Protein AF-A0A0G8CIY7-F1 (afdb_monomer_lite)

Secondary structure (DSSP, 8-state):
---TT-HHHHHHHHHHHHHHIIIIITT---SSHHHHHHHHHHHHHHHHHT-----

InterPro domains:
  IPR001584 Integrase, catalytic core [PF13333] (14-53)
  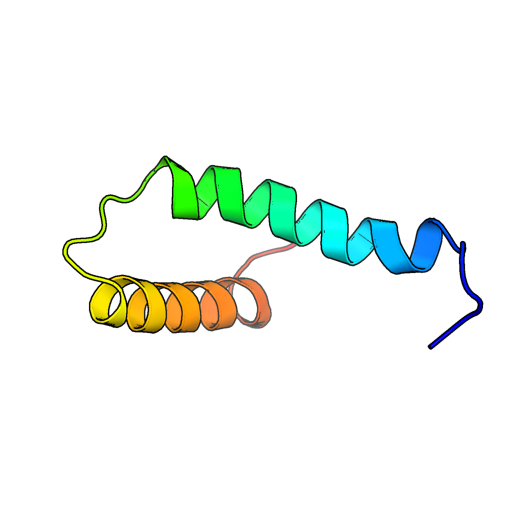IPR012337 Ribonuclease H-like superfamily [SSF53098] (1-53)
  IPR050900 Transposase IS3/IS150/IS904 [PTHR46889] (1-53)

pLDDT: mean 84.98, std 13.23, range [49.78, 96.75]

Foldseek 3Di:
DPDDDDVVVVVVVVVVVVCCCVPPVVPDDAPDPVSVVVVVVVVVCCVPPPDDDPD

Radius of gyration: 13.76 Å; chains: 1; bounding box: 33×22×37 Å

Structure (mmCIF, N/CA/C/O backbone):
data_AF-A0A0G8CIY7-F1
#
_entry.id   AF-A0A0G8CIY7-F1
#
loop_
_atom_site.group_PDB
_atom_site.id
_atom_site.type_symbol
_atom_site.label_atom_id
_atom_site.label_alt_id
_atom_site.label_comp_id
_atom_site.label_asym_id
_atom_site.label_entity_id
_atom_site.label_seq_id
_atom_site.pdbx_PDB_ins_code
_atom_site.Cartn_x
_atom_site.Cartn_y
_atom_site.Cartn_z
_atom_site.occupancy
_atom_site.B_iso_or_equiv
_atom_site.auth_seq_id
_atom_site.auth_comp_id
_atom_site.auth_asym_id
_atom_site.auth_atom_id
_atom_site.pdbx_PDB_model_num
ATOM 1 N N . MET A 1 1 ? -0.253 0.488 -23.511 1.00 49.78 1 MET A N 1
ATOM 2 C CA . MET A 1 1 ? -0.488 -0.886 -23.019 1.00 49.78 1 MET A CA 1
ATOM 3 C C . MET A 1 1 ? 0.071 -1.856 -24.043 1.00 49.78 1 MET A C 1
ATOM 5 O O . MET A 1 1 ? -0.471 -1.948 -25.139 1.00 49.78 1 MET A O 1
ATOM 9 N N . SER A 1 2 ? 1.209 -2.474 -23.726 1.00 59.75 2 SER A N 1
ATOM 10 C CA . SER A 1 2 ? 1.818 -3.529 -24.540 1.00 59.75 2 SER A CA 1
ATOM 11 C C . SER A 1 2 ? 0.962 -4.811 -24.465 1.00 59.75 2 SER A C 1
ATOM 13 O O . SER A 1 2 ? 0.053 -4.914 -23.640 1.00 59.75 2 SER A O 1
ATOM 15 N N . ARG A 1 3 ? 1.137 -5.702 -25.445 1.00 63.25 3 ARG A N 1
ATOM 16 C CA . ARG A 1 3 ? 0.202 -6.770 -25.850 1.00 63.25 3 ARG A CA 1
ATOM 17 C C . ARG A 1 3 ? -0.269 -7.660 -24.686 1.00 63.25 3 ARG A C 1
ATOM 19 O O . ARG A 1 3 ? 0.464 -7.919 -23.737 1.00 63.25 3 ARG A O 1
ATOM 26 N N . LYS A 1 4 ? -1.488 -8.200 -24.819 1.00 62.00 4 LYS A N 1
ATOM 27 C CA . LYS A 1 4 ? -2.086 -9.181 -23.895 1.00 62.00 4 LYS A CA 1
ATOM 28 C C . LYS A 1 4 ? -1.105 -10.352 -23.688 1.00 62.00 4 LYS A C 1
ATOM 30 O O . LYS A 1 4 ? -0.83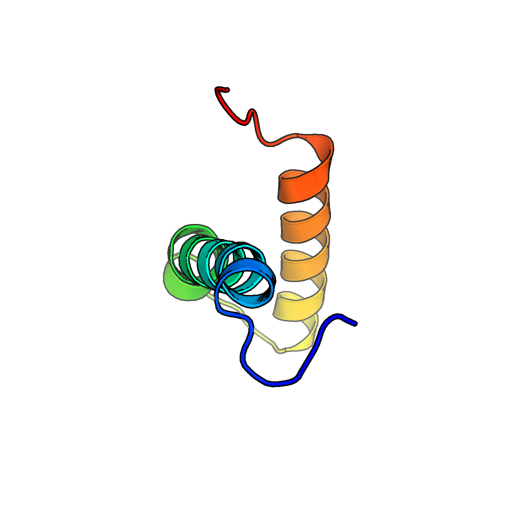7 -11.080 -24.638 1.00 62.00 4 LYS A O 1
ATOM 35 N N . GLY A 1 5 ? -0.568 -10.502 -22.473 1.00 64.56 5 GLY A N 1
ATOM 36 C CA . GLY A 1 5 ? 0.338 -11.600 -22.104 1.00 64.56 5 GLY A CA 1
ATOM 37 C C . GLY A 1 5 ? 1.823 -11.254 -21.932 1.00 64.56 5 GLY A C 1
ATOM 38 O O . GLY A 1 5 ? 2.615 -12.177 -21.766 1.00 64.56 5 GLY A O 1
ATOM 39 N N . ASN A 1 6 ? 2.235 -9.980 -21.940 1.00 65.81 6 ASN A N 1
ATOM 40 C CA . ASN A 1 6 ? 3.617 -9.642 -21.584 1.00 65.81 6 ASN A CA 1
ATOM 41 C C . ASN A 1 6 ? 3.821 -9.680 -20.055 1.00 65.81 6 ASN A C 1
ATOM 43 O O . ASN A 1 6 ? 3.403 -8.771 -19.338 1.00 65.81 6 ASN A O 1
ATOM 47 N N . CYS A 1 7 ? 4.475 -10.731 -19.554 1.00 65.50 7 CYS A N 1
ATOM 48 C CA . CYS A 1 7 ? 4.774 -10.909 -18.130 1.00 65.50 7 CYS A CA 1
ATOM 49 C C . CYS A 1 7 ? 5.642 -9.782 -17.549 1.00 65.50 7 CYS A C 1
ATOM 51 O O . CYS A 1 7 ? 5.508 -9.465 -16.371 1.00 65.50 7 CYS A O 1
ATOM 53 N N . TYR A 1 8 ? 6.473 -9.127 -18.364 1.00 66.38 8 TYR A N 1
ATOM 54 C CA . TYR A 1 8 ? 7.320 -8.022 -17.912 1.00 66.38 8 TYR A CA 1
ATOM 55 C C . TYR A 1 8 ? 6.523 -6.764 -17.555 1.00 66.38 8 TYR A C 1
ATOM 57 O O . TYR A 1 8 ? 6.871 -6.078 -16.596 1.00 66.38 8 TYR A O 1
ATOM 65 N N . ASP A 1 9 ? 5.428 -6.492 -18.273 1.00 74.00 9 ASP A N 1
ATOM 66 C CA . ASP A 1 9 ? 4.550 -5.354 -17.975 1.00 74.00 9 ASP A CA 1
ATOM 67 C C . ASP A 1 9 ? 3.767 -5.587 -16.669 1.00 74.00 9 ASP A C 1
ATOM 69 O O . ASP A 1 9 ? 3.530 -4.653 -15.900 1.00 74.00 9 ASP A O 1
ATOM 73 N N . ASN A 1 10 ? 3.413 -6.845 -16.383 1.00 79.75 10 ASN A N 1
ATOM 74 C CA . ASN A 1 10 ? 2.698 -7.219 -15.163 1.00 79.75 10 ASN A CA 1
ATOM 75 C C . ASN A 1 10 ? 3.619 -7.379 -13.941 1.00 79.75 10 ASN A C 1
ATOM 77 O O . ASN A 1 10 ? 3.205 -7.058 -12.829 1.00 79.75 10 ASN A O 1
ATOM 81 N N . ALA A 1 11 ? 4.875 -7.792 -14.124 1.00 84.25 11 ALA A N 1
ATOM 82 C CA . ALA A 1 11 ? 5.789 -8.088 -13.020 1.00 84.25 11 ALA A CA 1
ATOM 83 C C . ALA A 1 11 ? 5.985 -6.902 -12.057 1.00 84.25 11 ALA A C 1
ATOM 85 O O . ALA A 1 11 ? 6.079 -7.087 -10.842 1.00 84.25 11 ALA A O 1
ATOM 86 N N . VAL A 1 12 ? 6.013 -5.670 -12.578 1.00 83.81 12 VAL A N 1
ATOM 87 C CA . VAL A 1 12 ? 6.178 -4.458 -11.759 1.00 83.81 12 VAL A CA 1
ATOM 88 C C . VAL A 1 12 ? 4.968 -4.235 -10.854 1.00 83.81 12 VAL A C 1
ATOM 90 O O . VAL A 1 12 ? 5.129 -3.991 -9.654 1.00 83.81 12 VAL A O 1
ATOM 93 N N . ILE A 1 13 ? 3.759 -4.341 -11.409 1.00 86.75 13 ILE A N 1
ATOM 94 C CA . ILE A 1 13 ? 2.529 -4.113 -10.649 1.00 86.75 13 ILE A CA 1
ATOM 95 C C . ILE A 1 13 ? 2.234 -5.280 -9.695 1.00 86.75 13 ILE A C 1
ATOM 97 O O . ILE A 1 13 ? 1.809 -5.060 -8.562 1.00 86.75 13 ILE A O 1
ATOM 101 N N . GLU A 1 14 ? 2.549 -6.514 -10.090 1.00 89.62 14 GLU A N 1
ATOM 102 C CA . GLU A 1 14 ? 2.459 -7.691 -9.220 1.00 89.62 14 GLU A CA 1
ATOM 103 C C . GLU A 1 14 ? 3.410 -7.578 -8.024 1.00 89.62 14 GLU A C 1
ATOM 105 O O . GLU A 1 14 ? 3.010 -7.823 -6.882 1.00 89.62 14 GLU A O 1
ATOM 110 N N . ASN A 1 15 ? 4.649 -7.131 -8.256 1.00 89.38 15 ASN A N 1
ATOM 111 C CA . ASN A 1 15 ? 5.602 -6.884 -7.180 1.00 89.38 15 ASN A CA 1
ATOM 112 C C . ASN A 1 15 ? 5.114 -5.780 -6.231 1.00 89.38 15 ASN A C 1
ATOM 114 O O . ASN A 1 15 ? 5.193 -5.940 -5.012 1.00 89.38 15 ASN A O 1
ATOM 118 N N . PHE A 1 16 ? 4.565 -4.690 -6.774 1.00 90.94 16 PHE A N 1
ATOM 119 C CA . PHE A 1 16 ? 3.960 -3.631 -5.970 1.00 90.94 16 PHE A CA 1
ATOM 120 C C . PHE A 1 16 ? 2.846 -4.175 -5.063 1.00 90.94 16 PHE A C 1
ATOM 122 O O . PHE A 1 16 ? 2.887 -3.960 -3.851 1.00 90.94 16 PHE A O 1
ATOM 129 N N . PHE A 1 17 ? 1.892 -4.934 -5.612 1.00 91.38 17 PHE A N 1
ATOM 130 C CA . PHE A 1 17 ? 0.787 -5.488 -4.825 1.00 91.38 17 PHE A CA 1
ATOM 131 C C . PHE A 1 17 ? 1.250 -6.482 -3.764 1.00 91.38 17 PHE A C 1
ATOM 133 O O . PHE A 1 17 ? 0.690 -6.502 -2.669 1.00 91.38 17 PHE A O 1
ATOM 140 N N . ARG A 1 18 ? 2.272 -7.291 -4.056 1.00 93.25 18 ARG A N 1
ATOM 141 C CA . ARG A 1 18 ? 2.876 -8.186 -3.063 1.00 93.25 18 ARG A CA 1
ATOM 142 C C . ARG A 1 18 ? 3.399 -7.399 -1.860 1.00 93.25 18 ARG A C 1
ATOM 144 O O . ARG A 1 18 ? 3.068 -7.739 -0.729 1.00 93.25 18 ARG A O 1
ATOM 151 N N . ILE A 1 19 ? 4.163 -6.342 -2.123 1.00 92.88 19 ILE A N 1
ATOM 152 C CA . ILE A 1 19 ? 4.779 -5.498 -1.095 1.00 92.88 19 ILE A CA 1
ATOM 153 C C . ILE A 1 19 ? 3.717 -4.732 -0.296 1.00 92.88 19 ILE A C 1
ATOM 155 O O . ILE A 1 19 ? 3.742 -4.734 0.932 1.00 92.88 19 ILE A O 1
ATOM 159 N N . MET A 1 20 ? 2.748 -4.122 -0.981 1.00 94.62 20 MET A N 1
ATOM 160 C CA . MET A 1 20 ? 1.659 -3.391 -0.333 1.00 94.62 20 MET A CA 1
ATOM 161 C C . MET A 1 20 ? 0.833 -4.308 0.577 1.00 94.62 20 MET A C 1
ATOM 163 O O . MET A 1 20 ? 0.487 -3.930 1.694 1.00 94.62 20 MET A O 1
ATOM 167 N N . LYS A 1 21 ? 0.572 -5.551 0.161 1.00 93.69 21 LYS A N 1
ATOM 168 C CA . LYS A 1 21 ? -0.121 -6.510 1.026 1.00 93.69 21 LYS A CA 1
ATOM 169 C C . LYS A 1 21 ? 0.682 -6.835 2.285 1.00 93.69 21 LYS A C 1
ATOM 171 O O . LYS A 1 21 ? 0.125 -6.790 3.377 1.00 93.69 21 LYS A O 1
ATOM 176 N N . SER A 1 22 ? 1.976 -7.124 2.143 1.00 93.62 22 SER A N 1
ATOM 177 C CA . SER A 1 22 ? 2.821 -7.515 3.275 1.00 93.62 22 SER A CA 1
ATOM 178 C C . SER A 1 22 ? 3.131 -6.375 4.239 1.00 93.62 22 SER A C 1
ATOM 180 O O . SER A 1 22 ? 3.199 -6.620 5.431 1.00 93.62 22 SER A O 1
ATOM 182 N N . GLU A 1 23 ? 3.345 -5.154 3.747 1.00 91.69 23 GLU A N 1
ATOM 183 C CA . GLU A 1 23 ? 3.789 -4.023 4.578 1.00 91.69 23 GLU A CA 1
ATOM 184 C C . GLU A 1 23 ? 2.637 -3.169 5.113 1.00 91.69 23 GLU A C 1
ATOM 186 O O . GLU A 1 23 ? 2.800 -2.468 6.109 1.00 91.69 23 GLU A O 1
ATOM 191 N N . PHE A 1 24 ? 1.488 -3.183 4.437 1.00 93.38 24 PHE A N 1
ATOM 192 C CA . PHE A 1 24 ? 0.374 -2.295 4.748 1.00 93.38 24 PHE A CA 1
ATOM 193 C C . PHE A 1 24 ? -0.894 -3.077 5.079 1.00 93.38 24 PHE A C 1
ATOM 195 O O . PHE A 1 24 ? -1.400 -2.958 6.192 1.00 93.38 24 PHE A O 1
ATOM 202 N N . LEU A 1 25 ? -1.383 -3.908 4.154 1.00 91.06 25 LEU A N 1
ATOM 203 C CA . LEU A 1 25 ? -2.700 -4.537 4.303 1.00 91.06 25 LEU A CA 1
ATOM 204 C C . LEU A 1 25 ? -2.763 -5.555 5.449 1.00 91.06 25 LEU A C 1
ATOM 206 O O . LEU A 1 25 ? -3.770 -5.613 6.140 1.00 91.06 25 LEU A O 1
ATOM 210 N N . TYR A 1 26 ? -1.727 -6.377 5.626 1.00 92.31 26 TYR A N 1
ATOM 211 C CA . TYR A 1 26 ? -1.733 -7.449 6.630 1.00 92.31 26 TYR A CA 1
ATOM 212 C C . TYR A 1 26 ? -1.208 -7.021 8.003 1.00 92.31 26 TYR A C 1
ATOM 214 O O . TYR A 1 26 ? -1.374 -7.761 8.965 1.00 92.31 26 TYR A O 1
ATOM 222 N N . ILE A 1 27 ? -0.562 -5.855 8.097 1.00 90.75 27 ILE A N 1
ATOM 223 C CA . ILE A 1 27 ? 0.025 -5.354 9.350 1.00 90.75 27 ILE A CA 1
ATOM 224 C C . ILE A 1 27 ? -0.917 -4.371 10.055 1.00 90.75 27 ILE A C 1
ATOM 226 O O . ILE A 1 27 ? -0.864 -4.246 11.276 1.00 90.75 27 ILE A O 1
ATOM 230 N N . LYS A 1 28 ? -1.771 -3.662 9.308 1.00 89.56 28 LYS A N 1
ATOM 231 C CA . LYS A 1 28 ? -2.689 -2.665 9.863 1.00 89.56 28 LYS A CA 1
ATOM 232 C C . LYS A 1 28 ? -4.112 -3.199 9.964 1.00 89.56 28 LYS A C 1
ATOM 234 O O . LYS A 1 28 ? -4.622 -3.814 9.033 1.00 89.56 28 LYS A O 1
ATOM 239 N N . GLU A 1 29 ? -4.771 -2.866 11.067 1.00 92.88 29 GLU A N 1
ATOM 240 C CA . GLU A 1 29 ? -6.219 -2.995 11.199 1.00 92.88 29 GLU A CA 1
ATOM 241 C C . GLU A 1 29 ? -6.903 -1.711 10.715 1.00 92.88 29 GLU A C 1
ATOM 243 O O . GLU A 1 29 ? -6.401 -0.601 10.913 1.00 92.88 29 GLU A O 1
ATOM 248 N N . PHE A 1 30 ? -8.055 -1.859 10.062 1.00 95.12 30 PHE A N 1
ATOM 249 C CA . PHE A 1 30 ? -8.831 -0.737 9.547 1.00 95.12 30 PHE A CA 1
ATOM 250 C C . PHE A 1 30 ? -10.243 -0.789 10.112 1.00 95.12 30 PHE A C 1
ATOM 252 O O . PHE A 1 30 ? -10.947 -1.780 9.954 1.00 95.12 30 PHE A O 1
ATOM 259 N N . GLU A 1 31 ? -10.670 0.310 10.725 1.00 93.75 31 GLU A N 1
ATOM 260 C CA . GLU A 1 31 ? -11.992 0.417 11.349 1.00 93.75 31 GLU A CA 1
ATOM 261 C C . GLU A 1 31 ? -13.127 0.573 10.324 1.00 93.75 31 GLU A C 1
ATOM 263 O O . GLU A 1 31 ? -14.281 0.265 10.607 1.00 93.75 31 GLU A O 1
ATOM 268 N N . SER A 1 32 ? -12.816 1.063 9.119 1.00 96.69 32 SER A N 1
ATOM 269 C CA . SER A 1 32 ? -13.780 1.265 8.034 1.00 96.69 32 SER A CA 1
ATOM 270 C C . SER A 1 32 ? -13.103 1.297 6.663 1.00 96.69 32 SER A C 1
ATOM 272 O O . SER A 1 32 ? -11.886 1.470 6.544 1.00 96.69 32 SER A O 1
ATOM 274 N N . VAL A 1 33 ? -13.911 1.179 5.607 1.00 94.94 33 VAL A N 1
ATOM 275 C CA . VAL A 1 33 ? -13.449 1.325 4.219 1.00 94.94 33 VAL A CA 1
ATOM 276 C C . VAL A 1 33 ? -12.929 2.744 3.961 1.00 94.94 33 VAL A C 1
ATOM 278 O O . VAL A 1 33 ? -11.923 2.917 3.274 1.00 94.94 33 VAL A O 1
ATOM 281 N N . GLU A 1 34 ? -13.566 3.764 4.532 1.00 96.75 34 GLU A N 1
ATOM 282 C CA . GLU A 1 34 ? -13.112 5.155 4.450 1.00 96.75 34 GLU A CA 1
ATOM 283 C C . GLU A 1 34 ? -11.749 5.346 5.125 1.00 96.75 34 GLU A C 1
ATOM 285 O O . GLU A 1 34 ? -10.855 5.946 4.525 1.00 96.75 34 GLU A O 1
ATOM 290 N N . HIS A 1 35 ? -11.548 4.769 6.315 1.00 94.88 35 HIS A N 1
ATOM 291 C CA . HIS A 1 35 ? -10.246 4.785 6.986 1.00 94.88 35 HIS A CA 1
ATOM 292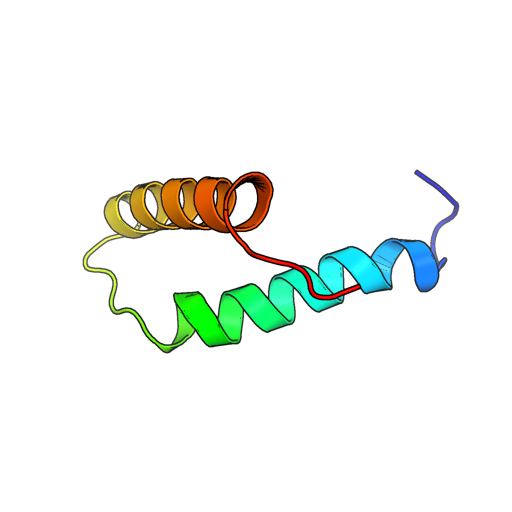 C C . HIS A 1 35 ? -9.172 4.084 6.142 1.00 94.88 35 HIS A C 1
ATOM 294 O O . HIS A 1 35 ? -8.082 4.623 5.948 1.00 94.88 35 HIS A O 1
ATOM 300 N N . PHE A 1 36 ? -9.503 2.929 5.558 1.00 95.75 36 PHE A N 1
ATOM 301 C CA . PHE A 1 36 ? -8.612 2.220 4.642 1.00 95.75 36 PHE A CA 1
ATOM 302 C C . PHE A 1 36 ? -8.204 3.076 3.436 1.00 95.75 36 PHE A C 1
ATOM 304 O O . PHE A 1 36 ? -7.022 3.123 3.106 1.00 95.75 36 PHE A O 1
ATOM 311 N N . LYS A 1 37 ? -9.145 3.781 2.792 1.00 95.88 37 LYS A N 1
ATOM 312 C CA . LYS A 1 37 ? -8.847 4.651 1.637 1.00 95.88 37 LYS A CA 1
ATOM 313 C C . LYS A 1 37 ? -7.864 5.766 2.000 1.00 95.88 37 LYS A C 1
ATOM 315 O O . LYS A 1 37 ? -6.909 5.986 1.260 1.00 95.88 37 LYS A O 1
ATOM 320 N N . ILE A 1 38 ? -8.075 6.428 3.140 1.00 96.56 38 ILE A N 1
ATOM 321 C CA . ILE A 1 38 ? -7.195 7.504 3.623 1.00 96.56 38 ILE A CA 1
ATOM 322 C C . ILE A 1 38 ? -5.787 6.963 3.886 1.00 96.56 38 ILE A C 1
ATOM 324 O O . ILE A 1 38 ? -4.791 7.548 3.460 1.00 96.56 38 ILE A O 1
ATOM 328 N N . GLU A 1 39 ? -5.689 5.831 4.577 1.00 96.12 39 GLU A N 1
ATOM 329 C CA . GLU A 1 39 ? -4.404 5.208 4.885 1.00 96.12 39 GLU A CA 1
ATOM 330 C C . GLU A 1 39 ? -3.700 4.674 3.630 1.00 96.12 39 GLU A C 1
ATOM 332 O O . GLU A 1 39 ? -2.472 4.749 3.535 1.00 96.12 39 GLU A O 1
ATOM 337 N N . LEU A 1 40 ? -4.461 4.187 2.646 1.00 95.50 40 LEU A N 1
ATOM 338 C CA . LEU A 1 40 ? -3.932 3.743 1.362 1.00 95.50 40 LEU A CA 1
ATOM 339 C C . LEU A 1 40 ? -3.338 4.919 0.584 1.00 95.50 40 LEU A C 1
ATOM 341 O O . LEU A 1 40 ? -2.228 4.795 0.077 1.00 95.50 40 LEU A O 1
ATOM 345 N N . GLU A 1 41 ? -4.020 6.063 0.523 1.00 95.88 41 GLU A N 1
ATOM 346 C CA . GLU A 1 41 ? -3.501 7.263 -0.146 1.00 95.88 41 GLU A CA 1
ATOM 347 C C . GLU A 1 41 ? -2.157 7.700 0.454 1.00 95.88 41 GLU A C 1
ATOM 349 O O . GLU A 1 41 ? -1.181 7.904 -0.274 1.00 95.88 41 GLU A O 1
ATOM 354 N N . LYS A 1 42 ? -2.061 7.721 1.789 1.00 94.50 42 LYS A N 1
ATOM 355 C CA . LYS A 1 42 ? -0.801 8.001 2.494 1.00 94.50 42 LYS A CA 1
ATOM 356 C C . LYS A 1 42 ? 0.283 6.971 2.178 1.00 94.50 42 LYS A C 1
ATOM 358 O O . LYS A 1 42 ? 1.447 7.338 2.012 1.00 94.50 42 LYS A O 1
ATOM 363 N N . TYR A 1 43 ? -0.073 5.686 2.103 1.00 94.19 43 TYR A N 1
ATOM 364 C CA . TYR A 1 43 ? 0.875 4.631 1.745 1.00 94.19 43 TYR A CA 1
ATOM 365 C C . TYR A 1 43 ? 1.402 4.808 0.316 1.00 94.19 43 TYR A C 1
ATOM 367 O O . TYR A 1 43 ? 2.602 4.652 0.092 1.00 94.19 43 TYR A O 1
ATOM 375 N N . ILE A 1 44 ? 0.542 5.177 -0.637 1.00 93.69 44 IL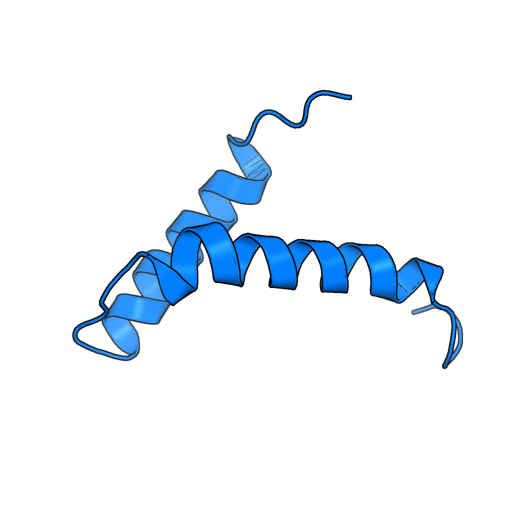E A N 1
ATOM 376 C CA . ILE A 1 44 ? 0.939 5.458 -2.023 1.00 93.69 44 ILE A CA 1
ATOM 377 C C . ILE A 1 44 ? 1.871 6.673 -2.098 1.00 93.69 44 ILE A C 1
ATOM 379 O O . ILE A 1 44 ? 2.904 6.586 -2.768 1.00 93.69 44 ILE A O 1
ATOM 383 N N . ASP A 1 45 ? 1.562 7.768 -1.391 1.00 94.25 45 ASP A N 1
ATOM 384 C CA . ASP A 1 45 ? 2.454 8.936 -1.305 1.00 94.25 45 ASP A CA 1
ATOM 385 C C . ASP A 1 45 ? 3.835 8.530 -0.779 1.00 94.25 45 ASP A C 1
ATOM 387 O O . ASP A 1 45 ? 4.855 8.795 -1.418 1.00 94.25 45 ASP A O 1
ATOM 391 N N . TYR A 1 46 ? 3.872 7.804 0.341 1.00 92.62 46 TYR A N 1
ATOM 392 C CA . TYR A 1 46 ? 5.112 7.298 0.921 1.00 92.62 46 TYR A CA 1
ATOM 393 C C . TYR A 1 46 ? 5.887 6.398 -0.052 1.00 92.62 46 TYR A C 1
ATOM 395 O O . TYR A 1 46 ? 7.092 6.588 -0.245 1.00 92.62 46 TYR A O 1
ATOM 403 N N . TYR A 1 47 ? 5.209 5.442 -0.691 1.00 90.50 47 TYR A N 1
ATOM 404 C CA . TYR A 1 47 ? 5.827 4.483 -1.604 1.00 90.50 47 TYR A CA 1
ATOM 405 C C . TYR A 1 47 ? 6.468 5.171 -2.816 1.00 90.50 47 TYR A C 1
ATOM 407 O O . TYR A 1 47 ? 7.542 4.756 -3.257 1.00 90.50 47 TYR A O 1
ATOM 415 N N . ASN A 1 48 ? 5.830 6.220 -3.340 1.00 88.62 48 ASN A N 1
ATOM 416 C CA . ASN A 1 48 ? 6.287 6.924 -4.536 1.00 88.62 48 ASN A CA 1
ATOM 417 C C . ASN A 1 48 ? 7.331 8.010 -4.250 1.00 88.62 48 ASN A C 1
ATOM 419 O O . ASN A 1 48 ? 8.191 8.242 -5.097 1.00 88.62 48 ASN A O 1
ATOM 423 N N . THR A 1 49 ? 7.261 8.682 -3.097 1.00 89.25 49 THR A N 1
ATOM 424 C CA . THR A 1 49 ? 8.059 9.898 -2.842 1.00 89.25 49 THR A CA 1
ATOM 425 C C . THR A 1 49 ? 9.151 9.725 -1.790 1.00 89.25 49 THR A C 1
ATOM 427 O O . THR A 1 49 ? 10.139 10.454 -1.816 1.00 89.25 49 THR A O 1
ATOM 430 N N . LYS A 1 50 ? 8.990 8.777 -0.858 1.00 84.44 50 LYS A N 1
ATOM 431 C CA . LYS A 1 50 ? 9.834 8.667 0.348 1.00 84.44 50 LYS A CA 1
ATOM 432 C C . LYS A 1 50 ? 10.529 7.320 0.493 1.00 84.44 50 LYS A C 1
ATOM 434 O O . LYS A 1 50 ? 11.539 7.230 1.189 1.00 84.44 50 LYS A O 1
ATOM 439 N N . ARG A 1 51 ? 10.007 6.260 -0.128 1.00 80.31 51 ARG A N 1
ATOM 440 C CA . ARG A 1 51 ? 10.615 4.931 -0.050 1.00 80.31 51 ARG A CA 1
ATOM 441 C C . ARG A 1 51 ? 11.961 4.929 -0.774 1.00 80.31 51 ARG A C 1
ATOM 443 O O . ARG A 1 51 ? 12.016 5.015 -1.999 1.00 80.31 51 ARG A O 1
ATOM 450 N N . ILE A 1 52 ? 13.042 4.753 -0.017 1.00 73.31 52 ILE A N 1
ATOM 451 C CA . ILE A 1 52 ? 14.376 4.527 -0.576 1.00 73.31 52 ILE A CA 1
ATOM 452 C C . ILE A 1 52 ? 14.352 3.177 -1.296 1.00 73.31 52 ILE A C 1
ATOM 454 O O . ILE A 1 52 ? 14.288 2.120 -0.667 1.00 73.31 52 ILE A O 1
ATOM 458 N N . LYS A 1 53 ? 14.378 3.203 -2.627 1.00 65.44 53 LYS A N 1
ATOM 459 C CA . LYS A 1 53 ? 14.699 2.020 -3.422 1.00 65.44 53 LYS A CA 1
ATOM 460 C C . LYS A 1 53 ? 16.219 1.965 -3.512 1.00 65.44 53 LYS A C 1
ATOM 462 O O . LYS A 1 53 ? 16.810 2.778 -4.214 1.00 65.44 53 LYS A O 1
ATOM 467 N N . ALA A 1 54 ? 16.846 1.069 -2.749 1.00 57.72 54 ALA A N 1
ATOM 468 C CA . AL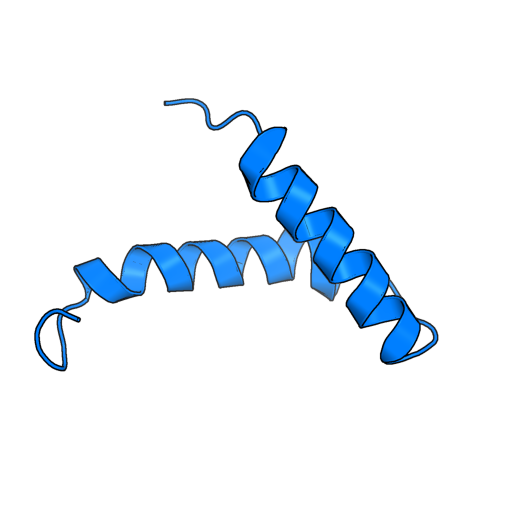A A 1 54 ? 18.239 0.726 -3.008 1.00 57.72 54 ALA A CA 1
ATOM 469 C C . ALA A 1 54 ? 18.302 0.160 -4.435 1.00 57.72 54 ALA A C 1
ATOM 471 O O . ALA A 1 54 ? 17.545 -0.761 -4.751 1.00 57.72 54 ALA A O 1
ATOM 472 N N . ALA A 1 55 ? 19.085 0.821 -5.290 1.00 50.88 55 ALA A N 1
ATOM 473 C CA . ALA A 1 55 ? 19.300 0.442 -6.683 1.00 50.88 55 ALA A CA 1
ATOM 474 C C . ALA A 1 55 ? 20.092 -0.865 -6.787 1.00 50.88 55 ALA A C 1
ATOM 476 O O . ALA A 1 55 ? 20.958 -1.091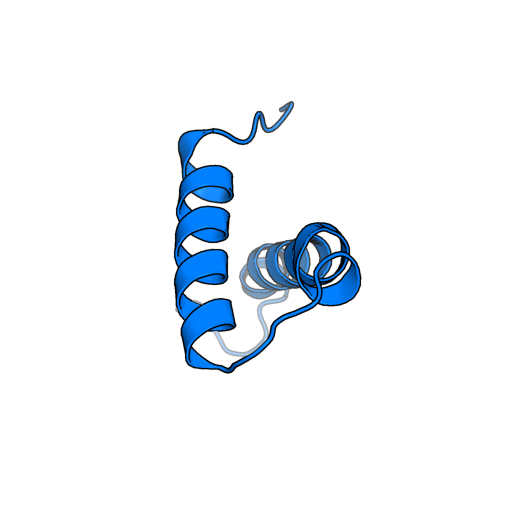 -5.909 1.00 50.88 55 ALA A O 1
#

Organism: NCBI:txid1890302

Sequence (55 aa):
MSRKGNCYDNAVIENFFRIMKSEFLYIKEFESVEHFKIELEKYIDYYNTKRIKAA